Protein AF-A0A8S3CEJ3-F1 (afdb_monomer)

Secondary structure (DSSP, 8-state):
--HHHHHHHHHHHS-HHHHHHHHHT---SHHHHHHHHHHHHHHHHHH-------S--------

Organism: NCBI:txid392030

pLDDT: mean 80.95, std 17.6, range [45.88, 95.5]

Radius of gyration: 18.78 Å; Cα contacts (8 Å, |Δi|>4): 25; chains: 1; bounding box: 55×19×46 Å

Solvent-accessible surface area (backbone atoms only — not comparable to full-atom values): 4064 Å² total; per-residue (Å²): 134,59,53,75,58,51,43,53,52,49,67,70,69,52,58,72,91,50,46,61,66,45,56,76,65,62,56,87,42,56,67,52,39,54,53,46,46,50,54,52,49,52,50,50,59,68,67,60,64,76,81,75,75,72,88,83,78,78,83,79,79,84,127

Sequence (63 aa):
MPDSLKLKYLMAGIKDSLKLQVALQDPKTTDVFLLTARKVEDTLSLTSSTNDIHPDHVTINAV

Structure (mmCIF, N/CA/C/O backbone):
data_AF-A0A8S3CEJ3-F1
#
_entry.id   AF-A0A8S3CEJ3-F1
#
loop_
_atom_site.group_PDB
_atom_site.id
_atom_site.type_symbol
_atom_site.label_atom_id
_atom_site.label_alt_id
_atom_site.label_comp_id
_atom_site.label_asym_id
_atom_site.label_entity_id
_atom_site.label_seq_id
_atom_site.pdbx_PDB_ins_code
_atom_site.Cartn_x
_atom_site.Cartn_y
_atom_site.Cartn_z
_atom_site.occupancy
_atom_site.B_iso_or_equiv
_atom_site.auth_seq_id
_atom_site.auth_comp_id
_atom_site.auth_asym_id
_atom_site.auth_atom_id
_atom_site.pdbx_PDB_model_num
ATOM 1 N N . MET A 1 1 ? -14.786 -4.487 10.510 1.00 75.19 1 MET A N 1
ATOM 2 C CA . MET A 1 1 ? -13.457 -5.139 10.461 1.00 75.19 1 MET A CA 1
ATOM 3 C C . MET A 1 1 ? -12.418 -4.156 10.995 1.00 75.19 1 MET A C 1
ATOM 5 O O . MET A 1 1 ? -12.420 -3.031 10.502 1.00 75.19 1 MET A O 1
ATOM 9 N N . PRO A 1 2 ? -11.598 -4.517 11.998 1.00 92.00 2 PRO A N 1
ATOM 10 C CA . PRO A 1 2 ? -10.554 -3.639 12.535 1.00 92.00 2 PRO A CA 1
ATOM 11 C C . PRO A 1 2 ? -9.481 -3.329 11.489 1.00 92.00 2 PRO A C 1
ATOM 13 O O . PRO A 1 2 ? -9.161 -4.188 10.665 1.00 92.00 2 PRO A O 1
ATOM 16 N N . ASP A 1 3 ? -8.888 -2.140 11.553 1.00 88.31 3 ASP A N 1
ATOM 17 C CA . ASP A 1 3 ? -7.853 -1.718 10.603 1.00 88.31 3 ASP A CA 1
ATOM 18 C C . ASP A 1 3 ? -6.609 -2.608 10.650 1.00 88.31 3 ASP A C 1
ATOM 20 O O . ASP A 1 3 ? -6.061 -2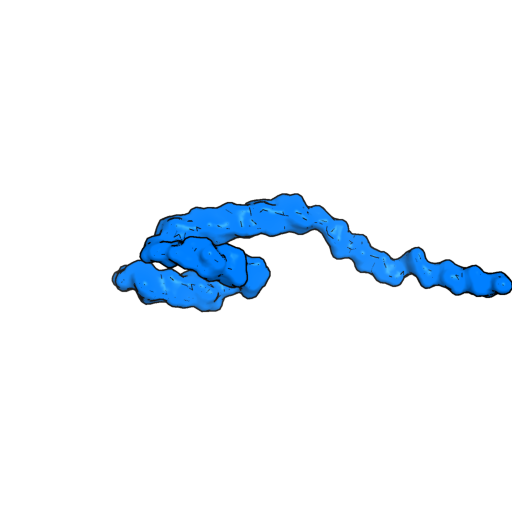.951 9.609 1.00 88.31 3 ASP A O 1
ATOM 24 N N . SER A 1 4 ? -6.245 -3.121 11.826 1.00 91.06 4 SER A N 1
ATOM 25 C CA . SER A 1 4 ? -5.172 -4.112 11.965 1.00 91.06 4 SER A CA 1
ATOM 26 C C . SER A 1 4 ? -5.414 -5.387 11.149 1.00 91.06 4 SER A C 1
ATOM 28 O O . SER A 1 4 ? -4.467 -5.983 10.637 1.00 91.06 4 SER A O 1
ATOM 30 N N . LEU A 1 5 ? -6.671 -5.813 10.995 1.00 93.88 5 LEU A N 1
ATOM 31 C CA . LEU A 1 5 ? -7.016 -6.986 10.195 1.00 93.88 5 LEU A CA 1
ATOM 32 C C . LEU A 1 5 ? -7.052 -6.651 8.699 1.00 93.88 5 LEU A C 1
ATOM 34 O O . LEU A 1 5 ? -6.586 -7.450 7.890 1.00 93.88 5 LEU A O 1
ATOM 38 N N . LYS A 1 6 ? -7.550 -5.463 8.328 1.00 94.69 6 LYS A N 1
ATOM 39 C CA . LYS A 1 6 ? -7.516 -4.984 6.935 1.00 94.69 6 LYS A CA 1
ATOM 40 C C . LYS A 1 6 ? -6.082 -4.844 6.435 1.00 94.69 6 LYS A C 1
ATOM 42 O O . LYS A 1 6 ? -5.777 -5.308 5.347 1.00 94.69 6 LYS A O 1
ATOM 47 N N . LEU A 1 7 ? -5.195 -4.274 7.249 1.00 94.19 7 LEU A N 1
ATOM 48 C CA . LEU A 1 7 ? -3.781 -4.106 6.920 1.00 94.19 7 LEU A CA 1
ATOM 49 C C . LEU A 1 7 ? -3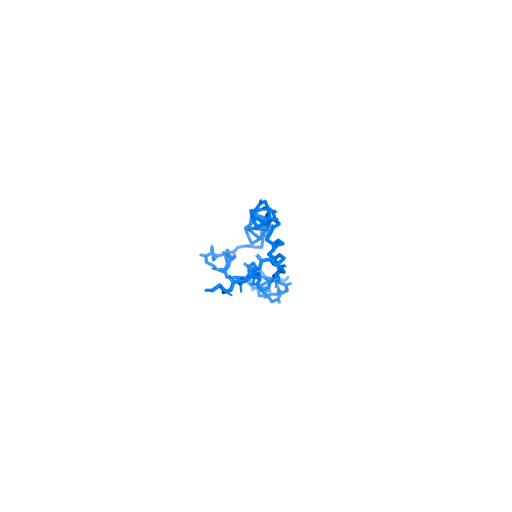.079 -5.445 6.703 1.00 94.19 7 LEU A C 1
ATOM 51 O O . LEU A 1 7 ? -2.323 -5.578 5.747 1.00 94.19 7 LEU A O 1
ATOM 55 N N . LYS A 1 8 ? -3.372 -6.464 7.523 1.00 93.12 8 LYS A N 1
ATOM 56 C CA . LYS A 1 8 ? -2.865 -7.828 7.293 1.00 93.12 8 LYS A CA 1
ATOM 57 C C . LYS A 1 8 ? -3.334 -8.387 5.952 1.00 93.12 8 LYS A C 1
ATOM 59 O O . LYS A 1 8 ? -2.529 -8.949 5.218 1.00 93.12 8 LYS A O 1
ATOM 64 N N . TYR A 1 9 ? -4.616 -8.215 5.634 1.00 95.19 9 TYR A N 1
ATOM 65 C CA . TYR A 1 9 ? -5.181 -8.687 4.371 1.00 95.19 9 TYR A CA 1
ATOM 66 C C . TYR A 1 9 ? -4.567 -7.962 3.166 1.00 95.19 9 TYR A C 1
ATOM 68 O O . TYR A 1 9 ? -4.157 -8.593 2.198 1.00 95.19 9 TYR A O 1
ATOM 76 N N . LEU A 1 10 ? -4.433 -6.640 3.253 1.00 93.94 10 LEU A N 1
ATOM 77 C CA . LEU A 1 10 ? -3.822 -5.822 2.212 1.00 93.94 10 LEU A CA 1
ATOM 78 C C . LEU A 1 10 ? -2.341 -6.162 2.021 1.00 93.94 10 LEU A C 1
ATOM 80 O O . LEU A 1 10 ? -1.916 -6.396 0.897 1.00 93.94 10 LEU A O 1
ATOM 84 N N . MET A 1 11 ? -1.570 -6.284 3.103 1.00 92.94 11 MET A N 1
ATOM 85 C CA . MET A 1 11 ? -0.160 -6.683 3.045 1.00 92.94 11 MET A CA 1
ATOM 86 C C . MET A 1 11 ? 0.026 -8.088 2.447 1.00 92.94 11 MET A C 1
ATOM 88 O O . MET A 1 11 ? 1.030 -8.353 1.787 1.00 92.94 11 MET A O 1
ATOM 92 N N . ALA A 1 12 ? -0.938 -8.990 2.649 1.00 93.31 12 ALA A N 1
ATOM 93 C CA . ALA A 1 12 ? -0.932 -10.310 2.025 1.00 93.31 12 ALA A CA 1
ATOM 94 C C . ALA A 1 12 ?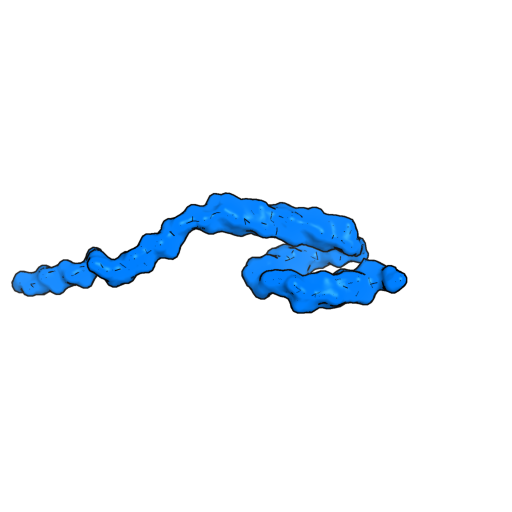 -1.254 -10.266 0.519 1.00 93.31 12 ALA A C 1
ATOM 96 O O . ALA A 1 12 ? -0.781 -11.131 -0.212 1.00 93.31 12 ALA A O 1
ATOM 97 N N . GLY A 1 13 ? -2.041 -9.283 0.065 1.00 91.44 13 GLY A N 1
ATOM 98 C CA . GLY A 1 13 ? -2.528 -9.178 -1.315 1.00 91.44 13 GLY A CA 1
ATOM 99 C C . GLY A 1 13 ? -1.726 -8.267 -2.251 1.00 91.44 13 GLY A C 1
ATOM 100 O O . GLY A 1 13 ? -2.022 -8.232 -3.444 1.00 91.44 13 GLY A O 1
ATOM 101 N N . ILE A 1 14 ? -0.743 -7.511 -1.755 1.00 92.44 14 ILE A N 1
ATOM 102 C CA . ILE A 1 14 ? 0.093 -6.655 -2.613 1.00 92.44 14 ILE A CA 1
ATOM 103 C C . ILE A 1 14 ? 1.196 -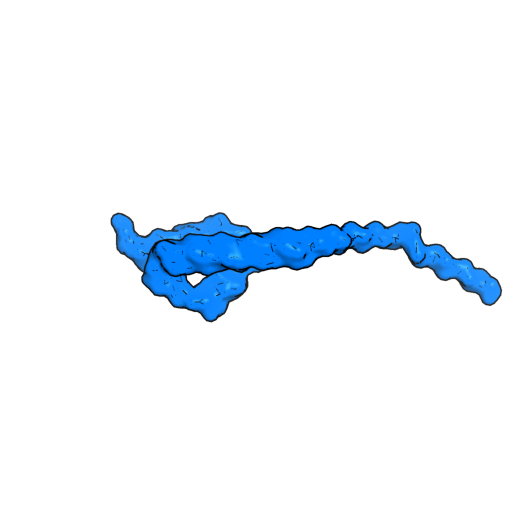7.437 -3.332 1.00 92.44 14 ILE A C 1
ATOM 105 O O . ILE A 1 14 ? 1.669 -8.467 -2.854 1.00 92.44 14 ILE A O 1
ATOM 109 N N . LYS A 1 15 ? 1.643 -6.893 -4.471 1.00 90.69 15 LYS A N 1
ATOM 110 C CA . LYS A 1 15 ? 2.779 -7.403 -5.250 1.00 90.69 15 LYS A CA 1
ATOM 111 C C . LYS A 1 15 ? 4.039 -7.466 -4.379 1.00 90.69 15 LYS A C 1
ATOM 113 O O . LYS A 1 15 ? 4.338 -6.514 -3.653 1.00 90.69 15 LYS A O 1
ATOM 118 N N . ASP A 1 16 ? 4.828 -8.528 -4.520 1.00 87.25 16 ASP A N 1
ATOM 119 C CA . ASP A 1 16 ? 6.067 -8.689 -3.745 1.00 87.25 16 ASP A CA 1
ATOM 120 C C . ASP A 1 16 ? 7.080 -7.565 -4.007 1.00 87.25 16 ASP A C 1
ATOM 122 O O . ASP A 1 16 ? 7.761 -7.125 -3.081 1.00 87.25 16 ASP A O 1
ATOM 126 N N . SER A 1 17 ? 7.102 -7.014 -5.228 1.00 85.50 17 SER A N 1
ATOM 127 C CA . SER A 1 17 ? 7.926 -5.851 -5.588 1.00 85.50 17 SER A CA 1
ATOM 128 C C . SER A 1 17 ? 7.609 -4.594 -4.768 1.00 85.50 17 SER A C 1
ATOM 130 O O . SER A 1 17 ? 8.493 -3.772 -4.538 1.00 85.50 17 SER A O 1
ATOM 132 N N . LEU A 1 18 ? 6.370 -4.448 -4.288 1.00 89.69 18 LEU A N 1
ATOM 133 C CA . LEU A 1 18 ? 5.942 -3.328 -3.445 1.0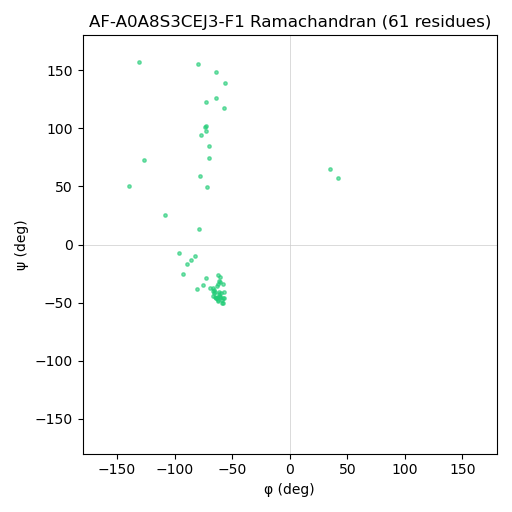0 89.69 18 LEU A CA 1
ATOM 134 C C . LEU A 1 18 ? 6.076 -3.631 -1.950 1.00 89.69 18 LEU A C 1
ATOM 136 O O . LEU A 1 18 ? 6.214 -2.714 -1.140 1.00 89.69 18 LEU A O 1
ATOM 140 N N . LYS A 1 19 ? 6.028 -4.910 -1.574 1.00 91.06 19 LYS A N 1
ATOM 141 C CA . LYS A 1 19 ? 5.868 -5.368 -0.190 1.00 91.06 19 LYS A CA 1
ATOM 142 C C . LYS A 1 19 ? 6.935 -4.840 0.753 1.00 91.06 19 LYS A C 1
ATOM 144 O O . LYS A 1 19 ? 6.604 -4.334 1.821 1.00 91.06 19 LYS A O 1
ATOM 149 N N . LEU A 1 20 ? 8.199 -4.899 0.338 1.00 91.06 20 LEU A N 1
ATOM 150 C CA . LEU A 1 20 ? 9.314 -4.402 1.142 1.00 91.06 20 LEU A CA 1
ATOM 151 C C . LEU A 1 20 ? 9.196 -2.891 1.391 1.00 91.06 20 LEU A C 1
ATOM 153 O O . LEU A 1 20 ? 9.287 -2.444 2.529 1.00 91.06 20 LEU A O 1
ATOM 157 N N . GLN A 1 21 ? 8.948 -2.113 0.337 1.00 91.06 21 GLN A N 1
ATOM 158 C CA . GLN A 1 21 ? 8.890 -0.650 0.412 1.00 91.06 21 GLN A CA 1
ATOM 159 C C . GLN A 1 21 ? 7.701 -0.163 1.246 1.00 91.06 21 GLN A C 1
ATOM 161 O O . GLN A 1 21 ? 7.838 0.757 2.052 1.00 91.06 21 GLN A O 1
ATOM 166 N N . VAL A 1 22 ? 6.542 -0.810 1.102 1.00 91.06 22 VAL A N 1
ATOM 167 C CA . VAL A 1 22 ? 5.355 -0.500 1.909 1.00 91.06 22 VAL A CA 1
ATOM 168 C C . VAL A 1 22 ? 5.553 -0.926 3.369 1.00 91.06 22 VAL A C 1
ATOM 170 O O . VAL A 1 22 ? 5.141 -0.196 4.267 1.00 91.06 22 VAL A O 1
ATOM 173 N N . ALA A 1 23 ? 6.215 -2.059 3.637 1.00 90.00 23 ALA A N 1
ATOM 174 C CA . ALA A 1 23 ? 6.500 -2.515 5.000 1.00 90.00 23 ALA A CA 1
ATOM 175 C C . ALA A 1 23 ? 7.478 -1.592 5.749 1.00 90.00 23 ALA A C 1
ATOM 177 O O . ALA A 1 23 ? 7.276 -1.339 6.934 1.00 90.00 23 ALA A O 1
ATOM 178 N N . LEU A 1 24 ? 8.489 -1.042 5.065 1.00 91.12 24 LEU A N 1
ATOM 179 C CA . LEU A 1 24 ? 9.441 -0.085 5.651 1.00 91.12 24 LEU A CA 1
ATOM 180 C C . LEU A 1 24 ? 8.777 1.214 6.131 1.00 91.12 24 LEU A C 1
ATOM 182 O O . LEU A 1 24 ? 9.286 1.865 7.039 1.00 91.12 24 LEU A O 1
ATOM 186 N N . GLN A 1 25 ? 7.648 1.590 5.532 1.00 91.06 25 GLN A N 1
ATOM 187 C CA . GLN A 1 25 ? 6.873 2.777 5.907 1.00 91.06 25 GLN A CA 1
ATOM 188 C C . GLN A 1 25 ? 5.942 2.527 7.108 1.00 91.06 25 GLN A C 1
ATOM 190 O O . GLN A 1 25 ? 5.363 3.479 7.624 1.00 91.06 25 GLN A O 1
ATOM 195 N N . ASP A 1 26 ? 5.781 1.267 7.535 1.00 89.88 26 ASP A N 1
ATOM 196 C CA . ASP A 1 26 ? 4.985 0.834 8.695 1.00 89.88 26 ASP A CA 1
ATOM 197 C C . ASP A 1 26 ? 3.616 1.550 8.834 1.00 89.88 26 ASP A C 1
ATOM 199 O O . ASP A 1 26 ? 3.326 2.203 9.848 1.00 89.88 26 ASP A O 1
ATOM 203 N N . PRO A 1 27 ? 2.748 1.473 7.803 1.00 90.88 27 PRO A N 1
ATOM 204 C CA . PRO A 1 27 ? 1.476 2.183 7.796 1.00 90.88 27 PRO A CA 1
ATOM 205 C C . PRO A 1 27 ? 0.549 1.687 8.915 1.00 90.88 27 PRO A C 1
ATOM 207 O O . PRO A 1 27 ? 0.241 0.499 9.019 1.00 90.88 27 PRO A O 1
ATOM 210 N N . LYS A 1 28 ? 0.059 2.621 9.739 1.00 92.56 28 LYS A N 1
ATOM 211 C CA . LYS A 1 28 ? -0.803 2.329 10.902 1.00 92.56 28 LYS A CA 1
ATOM 212 C C . LYS A 1 28 ? -2.297 2.299 10.598 1.00 92.56 28 LYS A C 1
ATOM 214 O O . LYS A 1 28 ? -3.065 1.765 11.395 1.00 92.56 28 LYS A O 1
ATOM 219 N N . THR A 1 29 ? -2.709 2.855 9.465 1.00 94.56 29 THR A N 1
ATOM 220 C CA . THR A 1 29 ? -4.107 2.883 9.023 1.00 94.56 29 THR A CA 1
ATOM 221 C C . THR A 1 29 ? -4.220 2.416 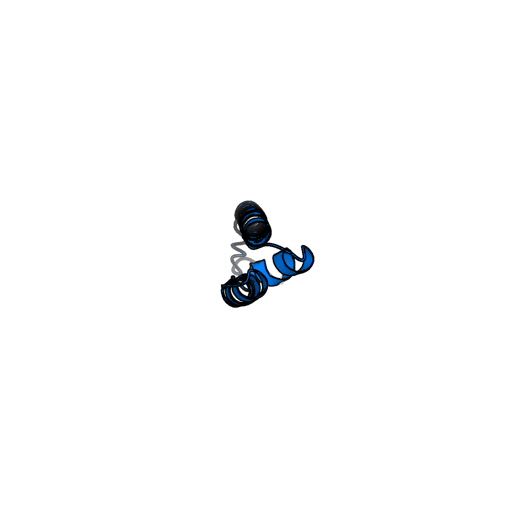7.584 1.00 94.56 29 THR A C 1
ATOM 223 O O . THR A 1 29 ? -3.262 2.489 6.808 1.00 94.56 29 THR A O 1
ATOM 226 N N . THR A 1 30 ? -5.413 1.950 7.225 1.00 94.12 30 THR A N 1
ATOM 227 C CA . THR A 1 30 ? -5.713 1.497 5.862 1.00 94.12 30 THR A CA 1
ATOM 228 C C . THR A 1 30 ? -5.453 2.598 4.830 1.00 94.12 30 THR A C 1
ATOM 230 O O . THR A 1 30 ? -4.856 2.337 3.788 1.00 94.12 30 THR A O 1
ATOM 233 N N . ASP A 1 31 ? -5.825 3.840 5.139 1.00 94.56 31 ASP A N 1
ATOM 234 C CA . ASP A 1 31 ? -5.665 4.972 4.220 1.00 94.56 31 ASP A CA 1
ATOM 235 C C . ASP A 1 31 ? -4.190 5.295 3.958 1.00 94.56 31 ASP A C 1
ATOM 237 O O . ASP A 1 31 ? -3.790 5.499 2.811 1.00 94.56 31 ASP A O 1
ATOM 241 N N . VAL A 1 32 ? -3.358 5.268 5.006 1.00 94.06 32 VAL A N 1
ATOM 242 C CA . VAL A 1 32 ? -1.909 5.478 4.874 1.00 94.06 32 VAL A CA 1
ATOM 243 C C . VAL A 1 32 ? -1.277 4.339 4.079 1.00 94.06 32 VAL A C 1
ATOM 245 O O . VAL A 1 32 ? -0.429 4.592 3.228 1.00 94.06 32 VAL A O 1
ATOM 248 N N . PHE A 1 33 ? -1.716 3.093 4.288 1.00 95.19 33 PHE A N 1
ATOM 249 C CA . PHE A 1 33 ? -1.252 1.962 3.485 1.00 95.19 33 PHE A CA 1
ATOM 250 C C . PHE A 1 33 ? -1.540 2.174 1.996 1.00 95.19 33 PHE A C 1
ATOM 252 O O . PHE A 1 33 ? -0.635 2.033 1.178 1.00 95.19 33 PHE A O 1
ATOM 259 N N . LEU A 1 34 ? -2.779 2.529 1.641 1.00 95.25 34 LEU A N 1
ATOM 260 C CA . LEU A 1 34 ? -3.187 2.702 0.245 1.00 95.25 34 LEU A CA 1
ATOM 261 C C . LEU A 1 34 ? -2.452 3.867 -0.426 1.00 95.25 34 LEU A C 1
ATOM 263 O O . LEU A 1 34 ? -2.015 3.740 -1.570 1.00 95.25 34 LEU A O 1
ATOM 267 N N . LEU A 1 35 ? -2.273 4.979 0.292 1.00 95.50 35 LEU A N 1
ATOM 268 C CA . LEU A 1 35 ? -1.520 6.129 -0.201 1.00 95.50 35 LEU A CA 1
ATOM 269 C C . LEU A 1 35 ? -0.050 5.770 -0.455 1.00 95.50 35 LEU A C 1
ATOM 271 O O . LEU A 1 35 ? 0.493 6.093 -1.512 1.00 95.50 35 LEU A O 1
ATOM 275 N N . THR A 1 36 ? 0.582 5.074 0.491 1.00 93.81 36 THR A N 1
ATOM 276 C CA . THR A 1 36 ? 1.971 4.625 0.367 1.00 93.81 36 THR A CA 1
ATOM 277 C C . THR A 1 36 ? 2.131 3.624 -0.769 1.00 93.81 36 THR A C 1
ATOM 279 O O . THR A 1 36 ? 3.031 3.783 -1.589 1.00 93.81 36 THR A O 1
ATOM 282 N N . ALA A 1 37 ? 1.246 2.629 -0.861 1.00 93.38 37 ALA A N 1
ATOM 283 C CA . ALA A 1 37 ? 1.275 1.634 -1.927 1.00 93.38 37 ALA A CA 1
ATOM 284 C C . ALA A 1 37 ? 1.170 2.291 -3.309 1.00 93.38 37 ALA A C 1
ATOM 286 O O . ALA A 1 37 ? 1.999 1.999 -4.166 1.00 93.38 37 ALA A O 1
ATOM 287 N N . ARG A 1 38 ? 0.240 3.241 -3.494 1.00 94.44 38 ARG A N 1
ATOM 288 C CA . ARG A 1 38 ? 0.128 4.021 -4.736 1.00 94.44 38 ARG A CA 1
ATOM 289 C C . ARG A 1 38 ? 1.409 4.791 -5.037 1.00 94.44 38 ARG A C 1
ATOM 291 O O . ARG A 1 38 ? 1.937 4.678 -6.130 1.00 94.44 38 ARG A O 1
ATOM 298 N N . LYS A 1 39 ? 1.948 5.534 -4.066 1.00 92.69 39 LYS A N 1
ATOM 299 C CA . LYS A 1 39 ? 3.169 6.328 -4.272 1.00 92.69 39 LYS A CA 1
ATOM 300 C C . LYS A 1 39 ? 4.361 5.458 -4.682 1.00 92.69 39 LYS A C 1
ATOM 302 O O . LYS A 1 39 ? 5.145 5.854 -5.545 1.00 92.69 39 LYS A O 1
ATOM 307 N N . VAL A 1 40 ? 4.515 4.292 -4.054 1.00 91.50 40 VAL A N 1
ATOM 308 C CA . VAL A 1 40 ? 5.560 3.323 -4.408 1.00 91.50 40 VAL A CA 1
ATOM 309 C C . VAL A 1 40 ? 5.305 2.751 -5.801 1.00 91.50 40 VAL A C 1
ATOM 311 O O . VAL A 1 40 ? 6.247 2.677 -6.583 1.00 91.50 40 VAL A O 1
ATOM 314 N N . GLU A 1 41 ? 4.062 2.386 -6.130 1.00 91.19 41 GLU A N 1
ATOM 315 C CA . GLU A 1 41 ? 3.693 1.894 -7.463 1.00 91.19 41 GLU A CA 1
ATOM 316 C C . GLU A 1 41 ? 3.997 2.922 -8.552 1.00 91.19 41 GLU A C 1
ATOM 318 O O . GLU A 1 41 ? 4.658 2.585 -9.528 1.00 91.19 41 GLU A O 1
ATOM 323 N N . ASP A 1 42 ? 3.594 4.176 -8.352 1.00 91.69 42 ASP A N 1
ATOM 324 C CA . ASP A 1 42 ? 3.848 5.275 -9.282 1.00 91.69 42 ASP A CA 1
ATOM 325 C C . ASP A 1 42 ? 5.356 5.488 -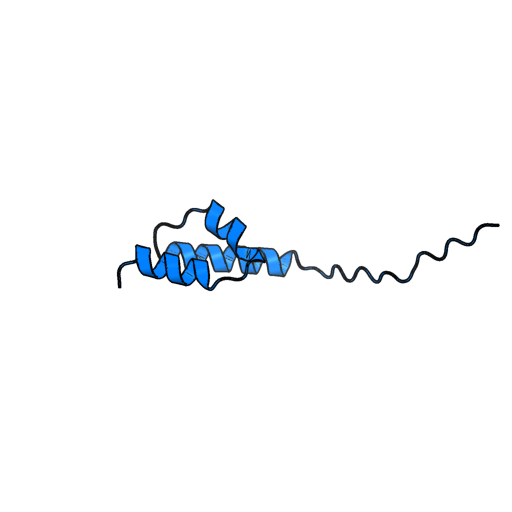9.460 1.00 91.69 42 ASP A C 1
ATOM 327 O O . ASP A 1 42 ? 5.850 5.583 -10.580 1.00 91.69 42 ASP A O 1
ATOM 331 N N . THR A 1 43 ? 6.115 5.493 -8.359 1.00 88.88 43 THR A N 1
ATOM 332 C CA . THR A 1 43 ? 7.577 5.652 -8.405 1.00 88.88 43 THR A CA 1
ATOM 333 C C . THR A 1 43 ? 8.228 4.507 -9.175 1.00 88.88 43 THR A C 1
ATOM 335 O O . THR A 1 43 ? 9.049 4.758 -10.052 1.00 88.88 43 THR A O 1
ATOM 338 N N . LEU A 1 44 ? 7.845 3.261 -8.880 1.00 85.50 44 LEU A N 1
ATOM 339 C CA . LEU A 1 44 ? 8.335 2.086 -9.593 1.00 85.50 44 LEU A CA 1
ATOM 340 C C . LEU A 1 44 ? 7.947 2.142 -11.066 1.00 85.50 44 LEU A C 1
ATOM 342 O O . LEU A 1 44 ? 8.785 1.861 -11.907 1.00 85.50 44 LEU A O 1
ATOM 346 N N . SER A 1 45 ? 6.720 2.531 -11.402 1.00 85.19 45 SER A N 1
ATOM 347 C CA . SER A 1 45 ? 6.271 2.635 -12.792 1.00 85.19 45 SER A CA 1
ATOM 348 C C . SER A 1 45 ? 7.055 3.689 -13.574 1.00 85.19 45 SER A C 1
ATOM 350 O O . SER A 1 45 ? 7.320 3.487 -14.754 1.00 85.19 45 SER A O 1
ATOM 352 N N . LEU A 1 46 ? 7.441 4.794 -12.933 1.00 81.00 46 LEU A N 1
ATOM 353 C CA . LEU A 1 46 ? 8.240 5.856 -13.549 1.00 81.00 46 LEU A CA 1
ATOM 354 C C . LEU A 1 46 ? 9.715 5.462 -13.711 1.00 81.00 46 LEU A C 1
ATOM 356 O O . LEU A 1 46 ? 10.350 5.846 -14.691 1.00 81.00 46 LEU A O 1
ATOM 360 N N . THR A 1 47 ? 10.270 4.693 -12.771 1.00 75.56 47 THR A N 1
ATOM 361 C CA . THR A 1 47 ? 11.653 4.192 -12.854 1.00 75.56 47 THR A CA 1
ATOM 362 C C . THR A 1 47 ? 11.774 2.888 -13.636 1.00 75.56 47 THR A C 1
ATOM 364 O O . THR A 1 47 ? 12.873 2.536 -14.057 1.00 75.56 47 THR A O 1
ATOM 367 N N . SER A 1 48 ? 10.654 2.216 -13.915 1.00 61.44 48 SER A N 1
ATOM 368 C CA . SER A 1 48 ? 10.532 1.111 -14.872 1.00 61.44 48 SER A CA 1
ATOM 369 C C . SER A 1 48 ? 10.624 1.631 -16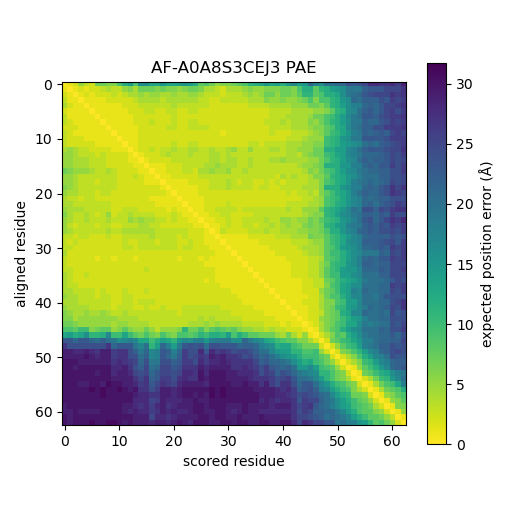.309 1.00 61.44 48 SER A C 1
ATOM 371 O O . SER A 1 48 ? 9.794 1.326 -17.158 1.00 61.44 48 SER A O 1
ATOM 373 N N . SER A 1 49 ? 11.632 2.448 -16.601 1.00 50.75 49 SER A N 1
ATOM 374 C CA . SER A 1 49 ? 12.063 2.660 -17.974 1.00 50.75 49 SER A CA 1
ATOM 375 C C . SER A 1 49 ? 12.805 1.404 -18.401 1.00 50.75 49 SER A C 1
ATOM 377 O O . SER A 1 49 ? 13.933 1.178 -17.979 1.00 50.75 49 SER A O 1
ATOM 379 N N . THR A 1 50 ? 12.117 0.559 -19.164 1.00 53.72 50 THR A N 1
ATOM 380 C CA . THR A 1 50 ? 12.688 -0.266 -20.235 1.00 53.72 50 THR A CA 1
ATOM 381 C C . THR A 1 50 ? 14.111 -0.773 -19.975 1.00 53.72 50 THR A C 1
ATOM 383 O O . THR A 1 50 ? 15.038 -0.459 -20.713 1.00 53.72 50 THR A O 1
ATOM 386 N N . ASN A 1 51 ? 14.293 -1.622 -18.963 1.00 49.16 51 ASN A N 1
ATOM 387 C CA . ASN A 1 51 ? 15.424 -2.549 -18.969 1.00 49.16 51 ASN A CA 1
ATOM 388 C C . ASN A 1 51 ? 15.078 -3.720 -19.909 1.00 49.16 51 ASN A C 1
ATOM 390 O O . ASN A 1 51 ? 15.059 -4.878 -19.501 1.00 49.16 51 ASN A O 1
ATOM 394 N N . ASP A 1 52 ? 14.803 -3.415 -21.183 1.00 47.78 52 ASP A N 1
ATOM 395 C CA . ASP A 1 52 ? 15.013 -4.371 -22.271 1.00 47.78 52 ASP A CA 1
ATOM 396 C C . ASP A 1 52 ? 16.527 -4.510 -22.429 1.00 47.78 52 ASP A C 1
ATOM 398 O O . ASP A 1 52 ? 17.150 -3.974 -23.346 1.00 47.78 52 ASP A O 1
ATOM 402 N N . ILE A 1 53 ? 17.153 -5.213 -21.489 1.00 55.53 53 ILE A N 1
AT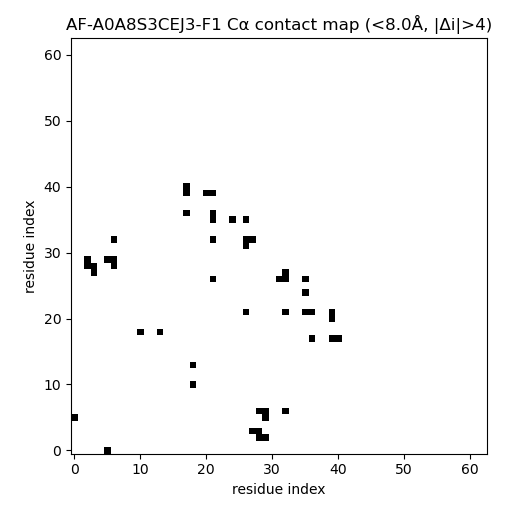OM 403 C CA . ILE A 1 53 ? 18.464 -5.791 -21.738 1.00 55.53 53 ILE A CA 1
ATOM 404 C C . ILE A 1 53 ? 18.200 -6.923 -22.733 1.00 55.53 53 ILE A C 1
ATOM 406 O O . ILE A 1 53 ? 17.983 -8.067 -22.342 1.00 55.53 53 ILE A O 1
ATOM 410 N N . HIS A 1 54 ? 18.154 -6.587 -24.024 1.00 45.88 54 HIS A N 1
ATOM 411 C CA . HIS A 1 54 ? 18.332 -7.562 -25.094 1.00 45.88 54 HIS A CA 1
ATOM 412 C C . HIS A 1 54 ? 19.698 -8.229 -24.860 1.00 45.88 54 HIS A C 1
ATOM 414 O O . HIS A 1 54 ? 20.715 -7.532 -24.905 1.00 45.88 54 HIS A O 1
ATOM 420 N N . PRO A 1 55 ? 19.771 -9.545 -24.602 1.00 48.59 55 PRO A N 1
ATOM 421 C CA . PRO A 1 55 ? 21.034 -10.219 -24.317 1.00 48.59 55 PRO A CA 1
ATOM 422 C C . PRO A 1 55 ? 21.862 -10.524 -25.581 1.00 48.59 55 PRO A C 1
ATOM 424 O O . PRO A 1 55 ? 22.837 -11.263 -25.499 1.00 48.59 55 PRO A O 1
ATOM 427 N N . ASP A 1 56 ? 21.529 -9.950 -26.741 1.00 51.62 56 ASP A N 1
ATOM 428 C CA . ASP A 1 56 ? 21.965 -10.485 -28.041 1.00 51.62 56 ASP A CA 1
ATOM 429 C C . ASP A 1 56 ? 23.027 -9.662 -28.785 1.00 51.62 56 ASP A C 1
ATOM 431 O O . ASP A 1 56 ? 23.138 -9.759 -30.003 1.00 51.62 56 ASP A O 1
ATOM 435 N N . HIS A 1 57 ? 23.857 -8.863 -28.106 1.00 50.59 57 HIS A N 1
ATOM 436 C CA . HIS A 1 57 ? 24.904 -8.108 -28.815 1.00 50.59 57 HIS A CA 1
ATOM 437 C C . HIS A 1 57 ? 26.258 -8.032 -28.104 1.00 50.59 57 HIS A C 1
ATOM 439 O O . HIS A 1 57 ? 26.877 -6.974 -28.008 1.00 50.59 57 HIS A O 1
ATOM 445 N N . VAL A 1 58 ? 26.778 -9.183 -27.673 1.00 53.66 58 VAL A N 1
ATOM 446 C CA . VAL A 1 58 ? 28.221 -9.327 -27.422 1.00 53.66 58 VAL A CA 1
ATOM 447 C C . VAL A 1 58 ? 28.762 -10.529 -28.196 1.00 53.66 58 VAL A C 1
ATOM 449 O O . VAL A 1 58 ? 29.092 -11.570 -27.636 1.00 53.66 58 VAL A O 1
ATOM 452 N N . THR A 1 59 ? 28.873 -10.391 -29.519 1.00 50.41 59 THR A N 1
ATOM 453 C CA . THR A 1 59 ? 29.781 -11.236 -30.304 1.00 50.41 59 THR A CA 1
ATOM 454 C C . THR A 1 59 ? 31.197 -10.699 -30.097 1.00 50.41 59 THR A C 1
ATOM 456 O O . THR A 1 59 ? 31.616 -9.750 -30.757 1.00 50.41 59 THR A O 1
ATOM 459 N N . ILE A 1 60 ? 31.937 -11.268 -29.142 1.00 57.69 60 ILE A N 1
ATOM 460 C CA . ILE A 1 60 ? 33.387 -11.058 -29.068 1.00 57.69 60 ILE A CA 1
ATOM 461 C C . ILE A 1 60 ? 34.008 -11.850 -30.221 1.00 57.69 60 ILE A C 1
ATOM 463 O O . ILE A 1 60 ? 34.211 -13.056 -30.110 1.00 57.69 60 ILE A O 1
ATOM 467 N N . ASN A 1 61 ? 34.307 -11.179 -31.333 1.00 54.56 61 ASN A N 1
ATOM 468 C CA . ASN A 1 61 ? 35.253 -11.711 -32.308 1.00 54.56 61 ASN A CA 1
ATOM 469 C C . ASN A 1 61 ? 36.657 -11.594 -31.705 1.00 54.56 61 ASN A C 1
ATOM 471 O O . ASN A 1 61 ? 37.231 -10.507 -31.668 1.00 54.56 61 ASN A O 1
ATOM 475 N N . ALA A 1 62 ? 37.188 -12.709 -31.208 1.00 48.69 62 ALA A N 1
ATOM 476 C CA . ALA A 1 62 ? 38.615 -12.847 -30.954 1.00 48.69 62 ALA A CA 1
ATOM 477 C C . ALA A 1 62 ? 39.337 -12.982 -32.308 1.00 48.69 62 ALA A C 1
ATOM 479 O O . ALA A 1 62 ? 38.995 -13.864 -33.098 1.00 48.69 62 ALA A O 1
ATOM 480 N N . VAL A 1 63 ? 40.282 -12.075 -32.569 1.00 47.44 63 VAL A N 1
ATOM 481 C CA . VAL A 1 63 ? 41.265 -12.135 -33.668 1.00 47.44 63 VAL A CA 1
ATOM 482 C C . VAL A 1 63 ? 42.573 -12.674 -33.111 1.00 47.44 63 VAL A C 1
ATOM 484 O O . VAL A 1 63 ? 42.927 -12.250 -31.986 1.00 47.44 63 VAL A O 1
#

Foldseek 3Di:
DDQVVVVVVVLVPDDPQQNVQLVVVVDPGPVSSVVSSVVSVVVCVVVPPDPPPVVPPDPPPDD

Mean predicted aligned error: 10.6 Å

Nearest PDB structures (foldseek):
  5it7-assembly1_ii  TM=5.049E-01  e=6.895E+00  Kluyveromyces lactis